Protein AF-A0A810MQ26-F1 (afdb_monomer)

InterPro domains:
  IPR006062 Histidine biosynthesis protein [PF00977] (6-62)
  IPR011060 Ribulose-phosphate binding barrel [SSF51366] (4-62)
  IPR013785 Aldolase-type TIM barrel [G3DSA:3.20.20.70] (1-67)
  IPR050064 Imidazole glycerol phosphate synthase HisA/HisF [PTHR21235] (2-60)

Mean predicted aligned error: 10.33 Å

Foldseek 3Di:
DDDDDAAEEEFEDAPQFTWDDDPPPPTDGPGGPVVVVVVVVVVPHQFYWYWHCNCVVVVHDTDTDGDRPDPPPDPPD

Organism: NCBI:txid338584

Structure (mmCIF, N/CA/C/O backbone):
data_AF-A0A810MQ26-F1
#
_entry.id   AF-A0A810MQ26-F1
#
loop_
_atom_site.group_PDB
_atom_site.id
_atom_site.type_symbol
_atom_site.label_atom_id
_atom_site.label_alt_id
_atom_site.label_comp_id
_atom_site.label_asym_id
_atom_site.label_entity_id
_atom_site.label_seq_id
_atom_site.pdbx_PDB_ins_code
_atom_site.Cartn_x
_atom_site.Cartn_y
_atom_site.Cartn_z
_atom_site.occupancy
_atom_site.B_iso_or_equiv
_atom_site.auth_seq_id
_atom_site.auth_comp_id
_atom_site.auth_asym_id
_atom_site.auth_atom_id
_atom_site.pdbx_PDB_model_num
ATOM 1 N N . MET A 1 1 ? -1.474 6.339 32.269 1.00 55.34 1 MET A N 1
ATOM 2 C CA . MET A 1 1 ? -1.677 6.927 30.930 1.00 55.34 1 MET A CA 1
ATOM 3 C C . MET A 1 1 ? -1.735 5.782 29.939 1.00 55.34 1 MET A C 1
ATOM 5 O O . MET A 1 1 ? -0.728 5.113 29.754 1.00 55.34 1 MET A O 1
ATOM 9 N N . THR A 1 2 ? -2.911 5.482 29.398 1.00 66.06 2 THR A N 1
ATOM 10 C CA . THR A 1 2 ? -3.069 4.483 28.334 1.00 66.06 2 THR A CA 1
ATOM 11 C C . THR A 1 2 ? -2.772 5.152 26.996 1.00 66.06 2 THR A C 1
ATOM 13 O O . THR A 1 2 ? -3.377 6.172 26.676 1.00 66.06 2 THR A O 1
ATOM 16 N N . VAL A 1 3 ? -1.818 4.611 26.241 1.00 81.81 3 VAL A N 1
ATOM 17 C CA . VAL A 1 3 ? -1.541 5.036 24.862 1.00 81.81 3 VAL A CA 1
ATOM 18 C C . VAL A 1 3 ? -2.665 4.535 23.953 1.00 81.81 3 VAL A C 1
ATOM 20 O O . VAL A 1 3 ? -3.095 3.390 24.086 1.00 81.81 3 VAL A O 1
ATOM 23 N N . ALA A 1 4 ? -3.144 5.389 23.046 1.00 83.94 4 ALA A N 1
ATOM 24 C CA . ALA A 1 4 ? -4.095 4.992 22.013 1.00 83.94 4 ALA A CA 1
ATOM 25 C C . ALA A 1 4 ? -3.414 4.074 20.985 1.00 83.94 4 ALA A C 1
ATOM 27 O O . ALA A 1 4 ? -2.271 4.312 20.585 1.00 83.94 4 ALA A O 1
ATOM 28 N N . VAL A 1 5 ? -4.115 3.024 20.561 1.00 87.06 5 VAL A N 1
ATOM 29 C CA . VAL A 1 5 ? -3.662 2.153 19.470 1.00 87.06 5 VAL A CA 1
ATOM 30 C C . VAL A 1 5 ? -3.916 2.877 18.150 1.00 87.06 5 VAL A C 1
ATOM 32 O O . VAL A 1 5 ? -5.027 3.350 17.938 1.00 87.06 5 VAL A O 1
ATOM 35 N N . ARG A 1 6 ? -2.895 2.952 17.286 1.00 91.31 6 ARG A N 1
ATOM 36 C CA . ARG A 1 6 ? -2.988 3.540 15.941 1.00 91.31 6 ARG A CA 1
ATOM 37 C C . ARG A 1 6 ? -2.974 2.456 14.872 1.00 91.31 6 ARG A C 1
ATOM 39 O O . ARG A 1 6 ? -2.194 1.506 14.979 1.00 91.31 6 ARG A O 1
ATOM 46 N N . VAL A 1 7 ? -3.778 2.628 13.831 1.00 90.12 7 VAL A N 1
ATOM 47 C CA . VAL A 1 7 ? -3.789 1.781 12.634 1.00 90.12 7 VAL A CA 1
ATOM 48 C C . VAL A 1 7 ? -3.100 2.531 11.498 1.00 90.12 7 VAL A C 1
ATOM 50 O O . VAL A 1 7 ? -3.594 3.556 11.036 1.00 90.12 7 VAL A O 1
ATOM 53 N N . ILE A 1 8 ? -1.955 2.007 11.050 1.00 92.19 8 ILE A N 1
ATOM 54 C CA . ILE A 1 8 ? -1.094 2.645 10.044 1.00 92.19 8 ILE A CA 1
ATOM 55 C C . ILE A 1 8 ? -0.881 1.674 8.872 1.00 92.19 8 ILE A C 1
ATOM 57 O O . ILE A 1 8 ? -0.051 0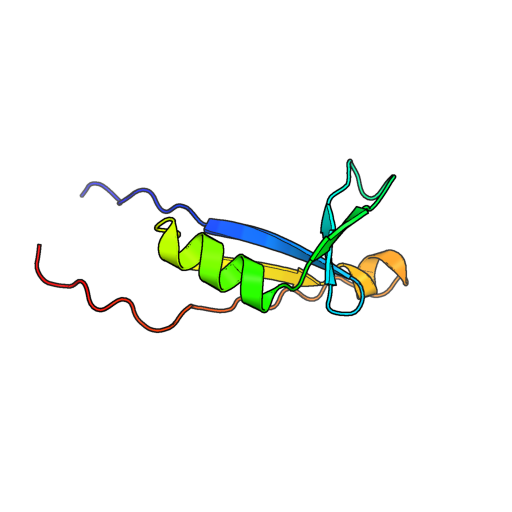.767 8.981 1.00 92.19 8 ILE A O 1
ATOM 61 N N . PRO A 1 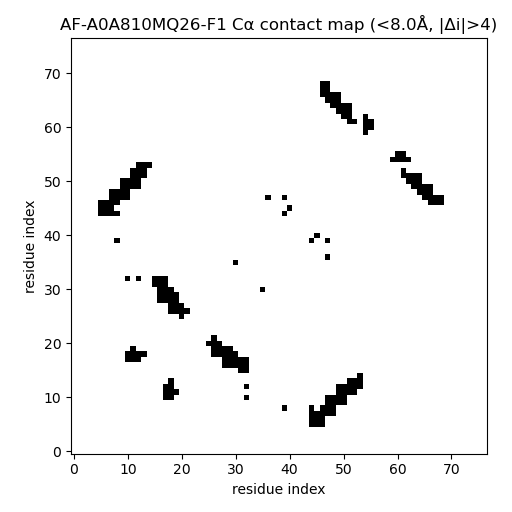9 ? -1.633 1.797 7.762 1.00 90.44 9 PRO A N 1
ATOM 62 C CA . PRO A 1 9 ? -1.431 0.975 6.579 1.00 90.44 9 PRO A CA 1
ATOM 63 C C . PRO A 1 9 ? -0.153 1.383 5.840 1.00 90.44 9 PRO A C 1
ATOM 65 O O . PRO A 1 9 ? 0.129 2.570 5.660 1.00 90.44 9 PRO A O 1
ATOM 68 N N . CYS A 1 10 ? 0.586 0.384 5.359 1.00 90.38 10 CYS A N 1
ATOM 69 C CA . CYS A 1 10 ? 1.744 0.575 4.494 1.00 90.38 10 CYS A CA 1
ATOM 70 C C . CYS A 1 10 ? 1.413 0.151 3.064 1.00 90.38 10 CYS A C 1
ATOM 72 O O . CYS A 1 10 ? 0.897 -0.946 2.847 1.00 90.38 10 CYS A O 1
ATOM 74 N N . LEU A 1 11 ? 1.701 1.028 2.104 1.00 89.31 11 LEU A N 1
ATOM 75 C CA . LEU A 1 11 ? 1.509 0.804 0.677 1.00 89.31 11 LEU A CA 1
ATOM 76 C C . LEU A 1 11 ? 2.872 0.67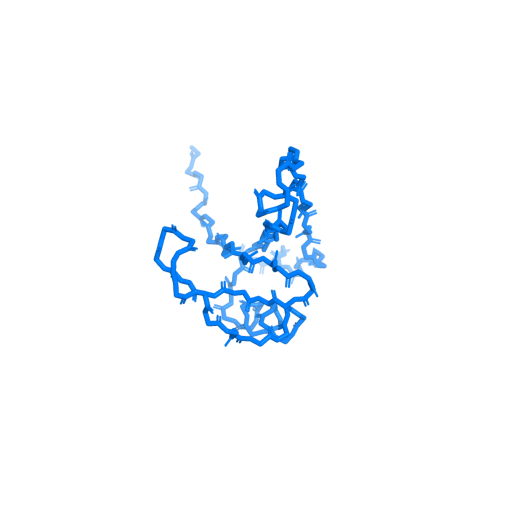1 0.004 1.00 89.31 11 LEU A C 1
ATOM 78 O O . LEU A 1 11 ? 3.652 1.624 -0.012 1.00 89.31 11 LEU A O 1
ATOM 82 N N . ASP A 1 12 ? 3.135 -0.502 -0.564 1.00 88.00 12 ASP A N 1
ATOM 83 C CA . ASP A 1 12 ? 4.333 -0.750 -1.362 1.00 88.00 12 ASP A CA 1
ATOM 84 C C . ASP A 1 12 ? 4.117 -0.173 -2.761 1.00 88.00 12 ASP A C 1
ATOM 86 O O . ASP A 1 12 ? 3.184 -0.566 -3.461 1.00 88.00 12 ASP A O 1
ATOM 90 N N . VAL A 1 13 ? 4.952 0.783 -3.160 1.00 86.81 13 VAL A N 1
ATOM 91 C CA . VAL A 1 13 ? 4.852 1.497 -4.434 1.00 86.81 13 VAL A CA 1
ATOM 92 C C . VAL A 1 13 ? 6.037 1.134 -5.320 1.00 86.81 13 VAL A C 1
ATOM 94 O O . VAL A 1 13 ? 7.185 1.296 -4.917 1.00 86.81 13 VAL A O 1
ATOM 97 N N . ASP A 1 14 ? 5.760 0.675 -6.536 1.00 84.88 14 ASP A N 1
ATOM 98 C CA . ASP A 1 14 ? 6.749 0.429 -7.585 1.00 84.88 14 ASP A CA 1
ATOM 99 C C . ASP A 1 14 ? 6.403 1.278 -8.811 1.00 84.88 14 ASP A C 1
ATOM 101 O O . ASP A 1 14 ? 5.272 1.256 -9.301 1.00 84.88 14 ASP A O 1
ATOM 105 N N . ALA A 1 15 ? 7.358 2.086 -9.275 1.00 83.19 15 ALA A N 1
ATOM 106 C CA . ALA A 1 15 ? 7.207 2.996 -10.412 1.00 83.19 15 ALA A CA 1
ATOM 107 C C . ALA A 1 15 ? 5.932 3.875 -10.363 1.00 83.19 15 ALA A C 1
ATOM 109 O O . ALA A 1 15 ? 5.337 4.193 -11.394 1.00 83.19 15 ALA A O 1
ATOM 110 N N . GLY A 1 16 ? 5.508 4.275 -9.159 1.00 83.75 16 GLY A N 1
ATOM 111 C CA . GLY A 1 16 ? 4.321 5.108 -8.941 1.00 83.75 16 GLY A CA 1
ATOM 112 C C . GLY A 1 16 ? 2.987 4.354 -8.877 1.00 83.75 16 GLY A C 1
ATOM 113 O O . GLY A 1 16 ? 1.948 5.003 -8.786 1.00 83.75 16 GLY A O 1
ATOM 114 N N . ARG A 1 17 ? 2.983 3.015 -8.886 1.00 87.31 17 ARG A N 1
ATOM 115 C CA . ARG A 1 17 ? 1.781 2.198 -8.644 1.00 87.31 17 ARG A CA 1
ATOM 116 C C . ARG A 1 17 ? 1.899 1.385 -7.370 1.00 87.31 17 ARG A C 1
ATOM 118 O O . ARG A 1 17 ? 2.993 0.954 -7.023 1.00 87.31 17 ARG A O 1
ATOM 125 N N . VAL A 1 18 ? 0.780 1.131 -6.696 1.00 87.75 18 VAL A N 1
ATOM 126 C CA . VAL A 1 18 ? 0.785 0.225 -5.544 1.00 87.75 18 VAL A CA 1
ATOM 127 C C . VAL A 1 18 ? 0.869 -1.205 -6.048 1.00 87.75 18 VAL A C 1
ATOM 129 O O . VAL A 1 18 ? 0.060 -1.633 -6.868 1.00 87.75 18 VAL A O 1
ATOM 132 N N . VAL A 1 19 ? 1.823 -1.962 -5.525 1.00 86.25 19 VAL A N 1
ATOM 133 C CA . VAL A 1 19 ? 1.996 -3.376 -5.840 1.00 86.25 19 VAL A CA 1
ATOM 134 C C . VAL A 1 19 ? 1.638 -4.229 -4.633 1.00 86.25 19 VAL A C 1
ATOM 136 O O . VAL A 1 19 ? 1.936 -3.895 -3.490 1.00 86.25 19 VAL A O 1
ATOM 139 N N . LYS A 1 20 ? 0.977 -5.359 -4.881 1.00 83.50 20 LYS A N 1
ATOM 140 C CA . LYS A 1 20 ? 0.724 -6.388 -3.870 1.00 83.50 20 LYS A CA 1
ATOM 141 C C . LYS A 1 20 ? 1.282 -7.715 -4.359 1.00 83.50 20 LYS A C 1
ATOM 143 O O . LYS A 1 20 ? 0.930 -8.178 -5.439 1.00 83.50 20 LYS A O 1
ATOM 148 N N . GLY A 1 21 ? 2.127 -8.338 -3.550 1.00 73.44 21 GLY A N 1
ATOM 149 C CA . GLY A 1 21 ? 2.706 -9.650 -3.825 1.00 73.44 21 GLY A CA 1
ATOM 150 C C . GLY A 1 21 ? 3.186 -10.311 -2.540 1.00 73.44 21 GLY A C 1
ATOM 151 O O . GLY A 1 21 ? 3.101 -9.729 -1.459 1.00 73.44 21 GLY A O 1
ATOM 152 N N . VAL A 1 22 ? 3.682 -11.538 -2.653 1.00 71.38 22 VAL A N 1
ATOM 153 C CA . VAL A 1 22 ? 4.232 -12.279 -1.512 1.00 71.38 22 VAL A CA 1
ATOM 154 C C . VAL A 1 22 ? 5.747 -12.284 -1.654 1.00 71.38 22 VAL A C 1
ATOM 156 O O . VAL A 1 22 ? 6.262 -12.760 -2.658 1.00 71.38 22 VAL A O 1
ATOM 159 N N . ASN A 1 23 ? 6.473 -11.754 -0.666 1.00 67.75 23 ASN A N 1
ATOM 160 C CA . ASN A 1 23 ? 7.944 -11.694 -0.676 1.00 67.75 23 ASN A CA 1
ATOM 161 C C . ASN A 1 23 ? 8.543 -11.087 -1.965 1.00 67.75 23 ASN A C 1
ATOM 163 O O . ASN A 1 23 ? 9.571 -11.561 -2.441 1.00 67.75 23 ASN A O 1
ATOM 167 N N . PHE A 1 24 ? 7.908 -10.058 -2.537 1.00 62.31 24 PHE A N 1
ATOM 168 C CA . PHE A 1 24 ? 8.315 -9.431 -3.809 1.00 62.31 24 PHE A CA 1
ATOM 169 C C . PHE A 1 24 ? 8.248 -10.355 -5.044 1.00 62.31 24 PHE A C 1
ATOM 171 O O . PHE A 1 24 ? 8.799 -10.025 -6.092 1.00 62.31 24 PHE A O 1
ATOM 178 N N . VAL A 1 25 ? 7.547 -11.488 -4.941 1.00 63.91 25 VAL A N 1
ATOM 179 C CA . VAL A 1 25 ? 7.241 -12.410 -6.043 1.00 63.91 25 VAL A CA 1
ATOM 180 C C . VAL A 1 25 ? 5.764 -12.257 -6.427 1.00 63.91 25 VAL A C 1
ATOM 182 O O . VAL A 1 25 ? 4.918 -11.995 -5.567 1.00 63.91 25 VAL A O 1
ATOM 185 N N . ASP A 1 26 ? 5.463 -12.384 -7.723 1.00 70.69 26 ASP A N 1
ATOM 186 C CA . ASP A 1 26 ? 4.123 -12.202 -8.304 1.00 70.69 26 ASP A CA 1
ATOM 187 C C . ASP A 1 26 ? 3.473 -10.857 -7.939 1.00 70.69 26 ASP A C 1
ATOM 189 O O . ASP A 1 26 ? 2.299 -10.795 -7.564 1.00 70.69 26 ASP A O 1
ATOM 193 N N . LEU A 1 27 ? 4.246 -9.768 -8.041 1.00 69.19 27 LEU A N 1
ATOM 194 C CA . LEU A 1 27 ? 3.745 -8.411 -7.828 1.00 69.19 27 LEU A CA 1
ATOM 195 C C . LEU A 1 27 ? 2.596 -8.127 -8.802 1.00 69.19 27 LEU A C 1
ATOM 197 O O . LEU A 1 27 ? 2.783 -8.058 -10.018 1.00 69.19 27 LEU A O 1
ATOM 201 N N . ARG A 1 28 ? 1.393 -7.973 -8.252 1.00 74.25 28 ARG A N 1
ATOM 202 C CA . ARG A 1 28 ? 0.202 -7.553 -8.985 1.00 74.25 28 ARG A CA 1
ATOM 203 C C . ARG A 1 28 ? -0.055 -6.084 -8.726 1.00 74.25 28 ARG A C 1
ATOM 205 O O . ARG A 1 28 ? 0.044 -5.622 -7.589 1.00 74.25 28 ARG A O 1
ATOM 212 N N . ASP A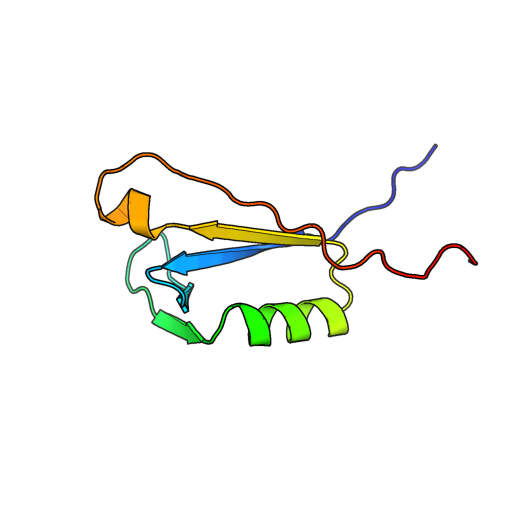 1 29 ? -0.425 -5.385 -9.788 1.00 80.69 29 ASP A N 1
ATOM 213 C CA . ASP A 1 29 ? -0.883 -4.007 -9.704 1.00 80.69 29 ASP A CA 1
ATOM 214 C C . ASP A 1 29 ? -2.164 -3.950 -8.862 1.00 80.69 29 ASP A C 1
ATOM 216 O O . ASP A 1 29 ? -3.158 -4.624 -9.150 1.00 80.69 29 ASP A O 1
ATOM 220 N N . ALA A 1 30 ? -2.099 -3.196 -7.772 1.00 80.44 30 ALA A N 1
ATOM 221 C CA . ALA A 1 30 ? -3.203 -2.961 -6.862 1.00 80.44 30 ALA A CA 1
ATOM 222 C C . ALA A 1 30 ? -3.921 -1.632 -7.133 1.00 80.44 30 ALA A C 1
ATOM 224 O O . ALA A 1 30 ? -4.980 -1.417 -6.541 1.00 80.44 30 ALA A O 1
ATOM 225 N N . GLY A 1 31 ? -3.377 -0.777 -8.006 1.00 84.88 31 GLY A N 1
ATOM 226 C CA . GLY A 1 31 ? -3.966 0.499 -8.401 1.00 84.88 31 GLY A CA 1
ATOM 227 C C . GLY A 1 31 ? -3.153 1.732 -7.998 1.00 84.88 31 GLY A C 1
ATOM 228 O O . GLY A 1 31 ? -1.964 1.664 -7.670 1.00 84.88 31 GLY A O 1
ATOM 229 N N . ASP A 1 32 ? -3.819 2.887 -8.056 1.00 87.69 32 ASP A N 1
ATOM 230 C CA . ASP A 1 32 ? -3.218 4.193 -7.785 1.00 87.69 32 ASP A CA 1
ATOM 231 C C . ASP A 1 32 ? -3.042 4.422 -6.266 1.00 87.69 32 ASP A C 1
ATOM 233 O O . ASP A 1 32 ? -4.012 4.287 -5.506 1.00 87.69 32 ASP A O 1
ATOM 237 N N . PRO A 1 33 ? -1.832 4.788 -5.795 1.00 86.88 33 PRO A N 1
ATOM 238 C CA . PRO A 1 33 ? -1.590 5.114 -4.390 1.00 86.88 33 PRO A CA 1
ATOM 239 C C . PRO A 1 33 ? -2.506 6.211 -3.834 1.00 86.88 33 PRO A C 1
ATOM 241 O O . PRO A 1 33 ? -2.863 6.148 -2.659 1.00 86.88 33 PRO A O 1
ATOM 244 N N . VAL A 1 34 ? -2.916 7.188 -4.645 1.00 88.88 34 VAL A N 1
ATOM 245 C CA . VAL A 1 34 ? -3.783 8.299 -4.221 1.00 88.88 34 VAL A CA 1
ATOM 246 C C . VAL A 1 34 ? -5.207 7.815 -3.954 1.00 88.88 34 VAL A C 1
ATOM 248 O O . VAL A 1 34 ? -5.806 8.165 -2.934 1.00 88.88 34 VAL A O 1
ATOM 251 N N . GLU A 1 35 ? -5.750 6.973 -4.832 1.00 89.38 35 GLU A N 1
ATOM 252 C CA . GLU A 1 35 ? -7.094 6.411 -4.657 1.00 89.38 35 GLU A CA 1
ATOM 253 C C . GLU A 1 35 ? -7.154 5.472 -3.447 1.00 89.38 35 GLU A C 1
ATOM 255 O O . GLU A 1 35 ? -8.092 5.536 -2.645 1.00 89.38 35 GLU A O 1
ATOM 260 N N . LEU A 1 36 ? -6.124 4.638 -3.275 1.00 88.69 36 LEU A N 1
ATOM 261 C CA . LEU A 1 36 ? -5.976 3.764 -2.112 1.00 88.69 36 LEU A CA 1
A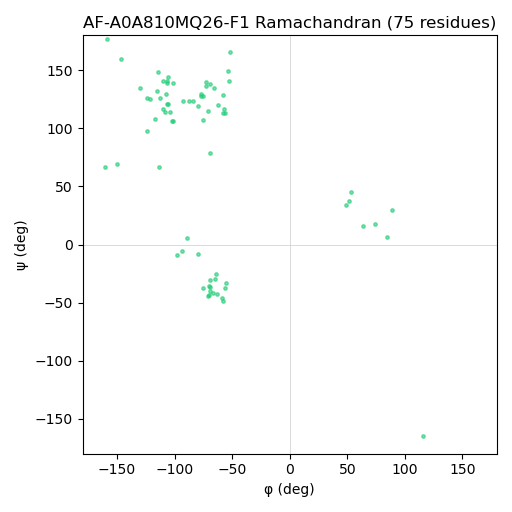TOM 262 C C . LEU A 1 36 ? -5.838 4.569 -0.818 1.00 88.69 36 LEU A C 1
ATOM 264 O O . LEU A 1 36 ? -6.500 4.243 0.166 1.00 88.69 36 LEU A O 1
ATOM 268 N N . ALA A 1 37 ? -5.056 5.648 -0.819 1.00 88.12 37 ALA A N 1
ATOM 269 C CA . ALA A 1 37 ? -4.939 6.537 0.332 1.00 88.12 37 ALA A CA 1
ATOM 270 C C . ALA A 1 37 ? -6.294 7.135 0.735 1.00 88.12 37 ALA A C 1
ATOM 272 O O . ALA 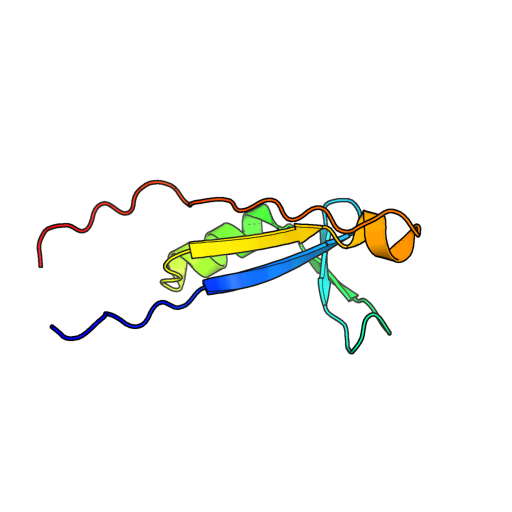A 1 37 ? -6.668 7.068 1.904 1.00 88.12 37 ALA A O 1
ATOM 273 N N . ALA A 1 38 ? -7.076 7.629 -0.229 1.00 89.50 38 ALA A N 1
ATOM 274 C CA . ALA A 1 38 ? -8.420 8.148 0.029 1.00 89.50 38 ALA A CA 1
ATOM 275 C C . ALA A 1 38 ? -9.402 7.064 0.514 1.00 89.50 38 ALA A C 1
ATOM 277 O O . ALA A 1 38 ? -10.355 7.346 1.245 1.00 89.50 38 ALA A O 1
ATOM 278 N N . ALA A 1 39 ? -9.211 5.808 0.103 1.00 90.56 39 ALA A N 1
ATOM 279 C CA . ALA A 1 39 ? -9.989 4.689 0.620 1.00 90.56 39 ALA A CA 1
ATOM 280 C C . ALA A 1 39 ? -9.633 4.369 2.082 1.00 90.56 39 ALA A C 1
ATOM 282 O O . ALA A 1 39 ? -10.541 4.166 2.887 1.00 90.56 39 ALA A O 1
ATOM 283 N N . TYR A 1 40 ? -8.343 4.365 2.433 1.00 90.69 40 TYR A N 1
ATOM 284 C CA . TYR A 1 40 ? -7.878 4.118 3.801 1.00 90.69 40 TYR A CA 1
ATOM 285 C C . TYR A 1 40 ? -8.216 5.258 4.766 1.00 90.69 40 TYR A C 1
ATOM 287 O O . TYR A 1 40 ? -8.611 4.982 5.896 1.00 90.69 40 TYR A O 1
ATOM 295 N N . ASP A 1 41 ? -8.153 6.509 4.311 1.00 90.00 41 ASP A N 1
ATOM 296 C CA . ASP A 1 41 ? -8.609 7.675 5.077 1.00 90.00 41 ASP A CA 1
ATOM 297 C C . ASP A 1 41 ? -10.097 7.537 5.449 1.00 90.00 41 ASP A C 1
ATOM 299 O O . ASP A 1 41 ? -10.472 7.579 6.620 1.00 90.00 41 ASP A O 1
ATOM 303 N N . ARG A 1 42 ? -10.955 7.203 4.472 1.00 90.69 42 ARG A N 1
ATOM 304 C CA . ARG A 1 42 ? -12.383 6.930 4.727 1.00 90.69 42 ARG A CA 1
ATOM 305 C C . ARG A 1 42 ? -12.636 5.706 5.607 1.00 90.69 42 ARG A C 1
ATOM 307 O O . ARG A 1 42 ? -13.687 5.631 6.240 1.00 90.69 42 ARG A O 1
ATOM 314 N N . ALA A 1 43 ? -11.715 4.745 5.628 1.00 90.31 43 ALA A N 1
ATOM 315 C CA . ALA A 1 43 ? -11.791 3.573 6.494 1.00 90.31 43 ALA A CA 1
ATOM 316 C C . ALA A 1 43 ? -11.345 3.861 7.942 1.00 90.31 43 ALA A C 1
ATOM 318 O O . ALA A 1 43 ? -11.532 3.000 8.801 1.00 90.31 43 ALA A O 1
ATOM 319 N N . GLY A 1 44 ? -10.797 5.050 8.222 1.00 89.50 44 GLY A N 1
ATOM 320 C CA . GLY A 1 44 ? -10.353 5.459 9.555 1.00 89.50 44 GLY A CA 1
ATOM 321 C C . GLY A 1 44 ? -8.908 5.082 9.878 1.00 89.50 44 GLY A C 1
ATOM 322 O O . GLY A 1 44 ? -8.601 4.819 11.037 1.00 89.50 44 GLY A O 1
ATOM 323 N N . ALA A 1 45 ? -8.028 5.011 8.874 1.00 89.88 45 ALA A N 1
ATOM 324 C CA . ALA A 1 45 ? -6.592 4.927 9.123 1.00 89.88 45 ALA A CA 1
ATOM 325 C C . ALA A 1 45 ? -6.086 6.226 9.771 1.00 89.88 45 ALA A C 1
ATOM 327 O O . ALA A 1 45 ? -6.415 7.315 9.307 1.00 89.88 45 ALA A O 1
ATOM 328 N N . ASP A 1 46 ? -5.267 6.113 10.817 1.00 89.62 46 ASP A N 1
ATOM 329 C CA . ASP A 1 46 ? -4.721 7.287 11.511 1.00 89.62 46 ASP A CA 1
ATOM 330 C C . ASP A 1 46 ? -3.597 7.945 10.698 1.00 89.62 46 ASP A C 1
ATOM 332 O O . ASP A 1 46 ? -3.459 9.166 10.666 1.00 89.62 46 ASP A O 1
ATOM 336 N N . GLU A 1 47 ? -2.781 7.119 10.038 1.00 90.50 47 GLU A N 1
ATOM 337 C CA . GLU A 1 47 ? -1.633 7.521 9.225 1.00 90.50 47 GLU A CA 1
ATOM 338 C C . GLU A 1 47 ? -1.463 6.552 8.054 1.00 90.50 47 GLU A C 1
ATOM 340 O O . GLU A 1 47 ? -1.928 5.418 8.116 1.00 90.50 47 GLU A O 1
ATOM 345 N N . LEU A 1 48 ? -0.757 6.975 7.006 1.00 90.06 48 LEU A N 1
ATOM 346 C CA . LEU A 1 48 ? -0.436 6.153 5.840 1.00 90.06 48 LEU A CA 1
ATOM 347 C C . LEU A 1 48 ? 1.059 6.232 5.539 1.00 90.06 48 LEU A C 1
ATOM 349 O O . LEU A 1 48 ? 1.646 7.313 5.508 1.00 90.06 48 LEU A O 1
ATOM 353 N N . THR A 1 49 ? 1.682 5.086 5.279 1.00 90.75 49 THR A N 1
ATOM 354 C CA . THR A 1 49 ? 3.101 5.019 4.914 1.00 90.75 49 THR A CA 1
ATOM 355 C C . THR A 1 49 ? 3.264 4.496 3.496 1.00 90.75 49 THR A C 1
ATOM 357 O O . THR A 1 49 ? 2.685 3.470 3.147 1.00 90.75 49 THR A O 1
ATOM 360 N N . PHE A 1 50 ? 4.083 5.167 2.687 1.00 87.12 50 PHE A N 1
ATOM 361 C CA . PHE A 1 50 ? 4.428 4.710 1.343 1.00 87.12 50 PHE A CA 1
ATOM 362 C C . PHE A 1 50 ? 5.858 4.182 1.340 1.00 87.12 50 PHE A C 1
ATOM 364 O O . PHE A 1 50 ? 6.808 4.902 1.667 1.00 87.12 50 PHE A O 1
ATOM 371 N N . LEU A 1 51 ? 6.011 2.915 0.973 1.00 86.56 51 LEU A N 1
ATOM 372 C CA . LEU A 1 51 ? 7.311 2.294 0.794 1.00 86.56 51 LEU A CA 1
ATOM 373 C C . LEU A 1 51 ? 7.615 2.217 -0.698 1.00 86.56 51 LEU A C 1
ATOM 375 O O . LEU A 1 51 ? 7.047 1.393 -1.405 1.00 86.56 51 LEU A O 1
ATOM 379 N N . ASP A 1 52 ? 8.524 3.062 -1.176 1.00 84.50 52 ASP A N 1
ATOM 380 C CA . ASP A 1 52 ? 9.000 2.973 -2.555 1.00 84.50 52 ASP A CA 1
ATOM 381 C C . ASP A 1 52 ? 9.975 1.792 -2.695 1.00 84.50 52 ASP A C 1
ATOM 383 O O . ASP A 1 52 ? 11.113 1.816 -2.207 1.00 84.50 52 ASP A O 1
ATOM 387 N N . VAL A 1 53 ? 9.506 0.731 -3.349 1.00 78.50 53 VAL A N 1
ATOM 388 C CA . VAL A 1 53 ? 10.266 -0.501 -3.590 1.00 78.50 53 VAL A CA 1
ATOM 389 C C . VAL A 1 53 ? 10.984 -0.490 -4.940 1.00 78.50 53 VAL A C 1
ATOM 391 O O . VAL A 1 53 ? 11.837 -1.354 -5.163 1.00 78.50 53 VAL A O 1
ATOM 394 N N . THR A 1 54 ? 10.757 0.534 -5.774 1.00 75.56 54 THR A N 1
ATOM 395 C CA . THR A 1 54 ? 11.398 0.714 -7.092 1.00 75.56 54 THR A CA 1
ATOM 396 C C . THR A 1 54 ? 12.921 0.729 -6.987 1.00 75.56 54 THR A C 1
ATOM 398 O O . THR A 1 54 ? 13.642 0.186 -7.823 1.00 75.56 54 THR A O 1
ATOM 401 N N . ALA A 1 55 ? 13.450 1.338 -5.923 1.00 61.38 55 ALA A N 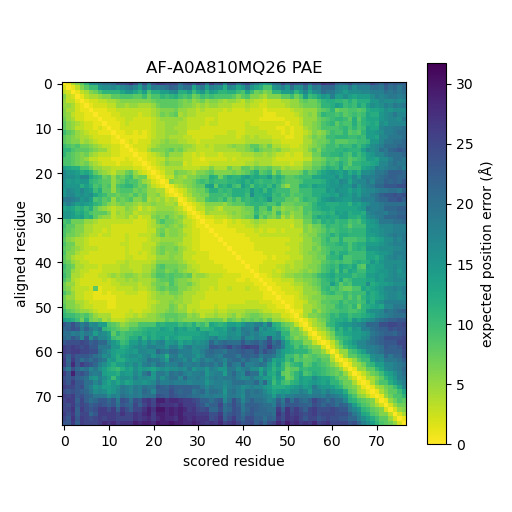1
ATOM 402 C CA . ALA A 1 55 ? 14.887 1.354 -5.677 1.00 61.38 55 ALA A CA 1
ATOM 403 C C . ALA A 1 55 ? 15.412 -0.045 -5.307 1.00 61.38 55 ALA A C 1
ATOM 405 O O . ALA A 1 55 ? 16.461 -0.457 -5.802 1.00 61.38 55 ALA A O 1
ATOM 406 N N . SER A 1 56 ? 14.664 -0.802 -4.496 1.00 58.81 56 SER A N 1
ATOM 407 C CA . SER A 1 56 ? 15.090 -2.123 -4.012 1.00 58.81 56 SER A CA 1
ATOM 408 C C . SER A 1 56 ? 15.093 -3.180 -5.118 1.00 58.81 56 SER A C 1
ATOM 410 O O . SER A 1 56 ? 16.005 -4.004 -5.148 1.00 58.81 56 SER A O 1
ATOM 412 N N . SER A 1 57 ? 14.143 -3.128 -6.056 1.00 58.59 57 SER A N 1
ATOM 413 C CA . SER A 1 57 ? 14.136 -3.979 -7.256 1.00 58.59 57 SER A CA 1
ATOM 414 C C . SER A 1 57 ? 15.266 -3.615 -8.233 1.00 58.59 57 SER A C 1
ATOM 416 O O . SER A 1 57 ? 15.831 -4.493 -8.883 1.00 58.59 57 SER A O 1
ATOM 418 N N . ALA A 1 58 ? 15.670 -2.340 -8.276 1.00 59.72 58 ALA A N 1
ATOM 419 C CA . ALA A 1 58 ? 16.772 -1.836 -9.100 1.00 59.72 58 ALA A CA 1
ATOM 420 C C . ALA A 1 58 ? 18.166 -1.874 -8.424 1.00 59.72 58 ALA A C 1
ATOM 422 O O . ALA A 1 58 ? 19.131 -1.354 -8.991 1.00 59.72 58 ALA A O 1
ATOM 423 N N . GLY A 1 59 ? 18.297 -2.447 -7.219 1.00 57.38 59 GLY A N 1
ATOM 424 C CA . GLY A 1 59 ? 19.571 -2.566 -6.492 1.00 57.38 59 GLY A CA 1
ATOM 425 C C . GLY A 1 59 ? 20.099 -1.269 -5.857 1.00 57.38 59 GLY A C 1
ATOM 426 O O . GLY A 1 59 ? 21.280 -1.180 -5.523 1.00 57.38 59 GLY A O 1
ATOM 427 N N . ARG A 1 60 ? 19.250 -0.251 -5.686 1.00 51.00 60 ARG A N 1
ATOM 428 C CA . ARG A 1 60 ? 19.565 1.032 -5.035 1.00 51.00 60 ARG A CA 1
ATOM 429 C C . ARG A 1 60 ? 18.898 1.055 -3.647 1.00 51.00 60 ARG A C 1
ATOM 431 O O . ARG A 1 60 ? 17.794 0.553 -3.479 1.00 51.00 60 ARG A O 1
ATOM 438 N N . GLY A 1 61 ? 19.580 1.555 -2.615 1.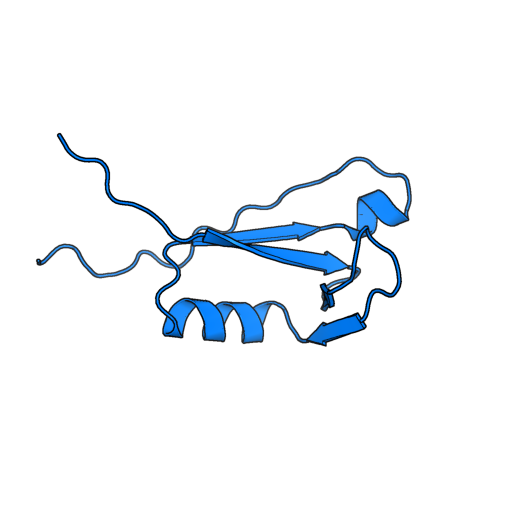00 54.97 61 GLY A N 1
ATOM 439 C CA . GLY A 1 61 ? 19.105 1.477 -1.220 1.00 54.97 61 GLY A CA 1
ATOM 440 C C . GLY A 1 61 ? 17.687 2.039 -0.990 1.00 54.97 61 GLY A C 1
ATOM 441 O O . GLY A 1 61 ? 17.260 2.958 -1.684 1.00 54.97 61 GLY A O 1
ATOM 442 N N . ARG A 1 62 ? 16.968 1.477 -0.004 1.00 47.72 62 ARG A N 1
ATOM 443 C CA . ARG A 1 62 ? 15.581 1.838 0.363 1.00 47.72 62 ARG A CA 1
ATOM 444 C C . ARG A 1 62 ? 15.445 3.320 0.736 1.00 47.72 62 ARG A C 1
ATOM 446 O O . ARG A 1 62 ? 16.149 3.787 1.628 1.00 47.72 62 ARG A O 1
ATOM 453 N N . CYS A 1 63 ? 14.483 4.011 0.123 1.00 44.47 63 CYS A N 1
ATOM 454 C CA . CYS A 1 63 ? 14.070 5.367 0.485 1.00 44.47 63 CYS A CA 1
ATOM 455 C C . CYS A 1 63 ? 12.609 5.328 0.957 1.00 44.47 63 CYS A C 1
ATOM 457 O O . CYS A 1 63 ? 11.703 5.089 0.165 1.00 44.47 63 CYS A O 1
ATOM 459 N N . SER A 1 64 ? 12.369 5.504 2.255 1.00 51.31 64 SER A N 1
ATOM 460 C CA . SER A 1 64 ? 11.017 5.576 2.819 1.00 51.31 64 SER A CA 1
ATOM 461 C C . SER A 1 64 ? 10.559 7.033 2.877 1.00 51.31 64 SER A C 1
ATOM 463 O O . SER A 1 64 ? 11.224 7.844 3.523 1.00 51.31 64 SER A O 1
ATOM 465 N N . THR A 1 65 ? 9.422 7.358 2.257 1.00 55.50 65 THR A N 1
ATOM 466 C CA . THR A 1 65 ? 8.783 8.677 2.389 1.00 55.50 65 THR A CA 1
ATOM 467 C C . THR A 1 65 ? 7.516 8.531 3.226 1.00 55.50 65 THR A C 1
ATOM 469 O O . THR A 1 65 ? 6.559 7.881 2.812 1.00 55.50 65 THR A O 1
ATOM 472 N N . SER A 1 66 ? 7.496 9.130 4.416 1.00 49.16 66 SER A N 1
ATOM 473 C CA . SER A 1 66 ? 6.307 9.143 5.275 1.00 49.16 66 SER A CA 1
ATOM 474 C C . SER A 1 66 ? 5.416 10.331 4.917 1.00 49.16 66 SER A C 1
ATOM 476 O O . SER A 1 66 ? 5.871 11.474 4.973 1.00 49.16 66 SER A O 1
ATOM 478 N N . TYR A 1 67 ? 4.150 10.080 4.573 1.00 50.62 67 TYR A N 1
ATOM 479 C CA . TYR A 1 67 ? 3.146 11.126 4.382 1.00 50.62 67 TYR A CA 1
ATOM 480 C C . TYR A 1 67 ? 2.259 11.190 5.627 1.00 50.62 67 TYR A C 1
ATOM 482 O O . TYR A 1 67 ? 1.424 10.319 5.856 1.00 50.62 67 TYR A O 1
ATOM 490 N N . ALA A 1 68 ? 2.441 12.222 6.449 1.00 51.84 68 ALA A N 1
ATOM 491 C CA . ALA A 1 68 ? 1.445 12.552 7.457 1.00 51.84 68 ALA A CA 1
ATOM 492 C C . ALA A 1 68 ? 0.231 13.116 6.707 1.00 51.84 68 ALA A C 1
ATOM 494 O O . ALA A 1 68 ? 0.354 14.143 6.037 1.00 51.84 68 ALA A O 1
ATOM 495 N N . GLY A 1 69 ? -0.906 12.418 6.759 1.00 46.28 69 GLY A N 1
ATOM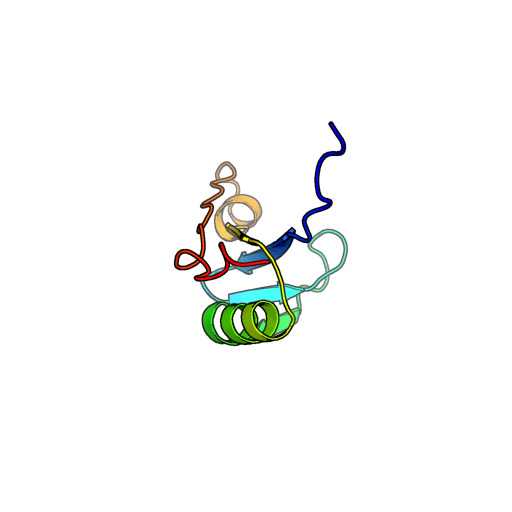 496 C CA . GLY A 1 69 ? -2.162 12.895 6.178 1.00 46.28 69 GLY A CA 1
ATOM 497 C C . GLY A 1 69 ? -2.518 14.314 6.652 1.00 46.28 69 GLY A C 1
ATOM 498 O O . GLY A 1 69 ? -1.929 14.817 7.617 1.00 46.28 69 GLY A O 1
ATOM 499 N N . PRO A 1 70 ? -3.471 15.000 5.994 1.00 49.44 70 PRO A N 1
ATOM 500 C CA . PRO A 1 70 ? -3.945 16.293 6.479 1.00 49.44 70 PRO A CA 1
ATOM 501 C C . PRO A 1 70 ? -4.366 16.164 7.954 1.00 49.44 70 PRO A C 1
ATOM 503 O O . PRO A 1 70 ? -4.938 15.139 8.323 1.00 49.44 70 PRO A O 1
ATOM 506 N N . PRO A 1 71 ? -4.088 17.165 8.814 1.00 49.31 71 PRO A N 1
ATOM 507 C CA . PRO A 1 71 ? -4.376 17.068 10.239 1.00 49.31 71 PRO A CA 1
ATOM 508 C C . PRO A 1 71 ? -5.862 16.767 10.431 1.00 49.31 71 PRO A C 1
ATOM 510 O O . PRO A 1 71 ? -6.721 17.593 10.102 1.00 49.31 71 PRO A O 1
ATOM 513 N N . SER A 1 72 ? -6.163 15.571 10.937 1.00 53.44 72 SER A N 1
ATOM 514 C CA . SER A 1 72 ? -7.519 15.167 11.266 1.00 53.44 72 SER A CA 1
ATOM 515 C C . SER A 1 72 ? -8.090 16.178 12.262 1.00 53.44 72 SER A C 1
ATOM 517 O O . SER A 1 72 ? -7.589 16.387 13.369 1.00 53.44 72 SER A O 1
ATOM 519 N N . ARG A 1 73 ? -9.147 16.883 11.846 1.00 52.91 73 ARG A N 1
ATOM 520 C CA . ARG A 1 73 ? -9.970 17.707 12.736 1.00 52.91 73 ARG A CA 1
ATOM 521 C C . ARG A 1 73 ? -10.747 16.778 13.668 1.00 52.91 73 ARG A C 1
ATOM 523 O O . ARG A 1 73 ? -11.931 16.543 13.458 1.00 52.91 73 ARG A O 1
ATOM 530 N N . SER A 1 74 ? -10.109 16.262 14.709 1.00 52.09 74 SER A N 1
ATOM 531 C CA . SER A 1 74 ? -10.824 15.602 15.803 1.00 52.09 74 SER A CA 1
ATOM 532 C C . SER A 1 74 ? -10.083 15.752 17.127 1.00 52.09 74 SER A C 1
ATOM 534 O O . SER A 1 74 ? -9.582 14.791 17.698 1.00 52.09 74 SER A O 1
ATOM 536 N N . SER A 1 75 ? -10.056 16.980 17.645 1.00 48.91 75 SER A N 1
ATOM 537 C CA . SER A 1 75 ? -9.833 17.251 19.068 1.00 48.91 75 SER A CA 1
ATOM 538 C C . SER A 1 75 ? -11.111 17.847 19.669 1.00 48.91 75 SER A C 1
ATOM 540 O O . SER A 1 75 ? -11.178 19.029 20.005 1.00 48.91 75 SER A O 1
ATOM 542 N N . SER A 1 76 ? -12.161 17.031 19.726 1.00 47.38 76 SER A N 1
ATOM 543 C CA . SER A 1 76 ? -13.344 17.257 20.562 1.00 47.38 76 SER A CA 1
ATOM 544 C C . SER A 1 76 ? -14.106 15.945 20.751 1.00 47.38 76 SER A C 1
ATOM 546 O O . SER A 1 76 ? -15.209 15.777 20.236 1.00 47.38 76 SER A O 1
ATOM 548 N N . ARG A 1 77 ? -13.500 14.992 21.462 1.00 45.06 77 ARG A N 1
ATOM 549 C CA . ARG A 1 77 ? -14.173 13.884 22.155 1.00 45.06 77 ARG A CA 1
ATOM 550 C C . ARG A 1 77 ? -13.226 13.283 23.180 1.00 45.06 77 ARG A C 1
ATOM 552 O O . ARG A 1 77 ? -12.013 13.246 22.882 1.00 45.06 77 ARG A O 1
#

Radius of gyration: 14.63 Å; Cα contacts (8 Å, |Δi|>4): 105; chains: 1; bounding box: 34×30×41 Å

Secondary structure (DSSP, 8-state):
-PPPP----EEEEETTEEEEEETTEEEEEEE-HHHHHHHHHHTT-S-EEEEE-HHHHTTS--EEEEE--S-------

Solvent-accessible surface area (backbone atoms only — not comparable to full-atom values): 4862 Å² total; per-residue (Å²): 135,85,80,81,88,78,51,68,56,74,43,42,25,43,90,81,29,24,44,48,54,60,95,84,41,79,66,37,83,72,45,54,54,67,63,52,49,57,51,39,51,76,71,65,42,74,39,47,36,43,38,43,43,46,35,55,80,71,77,38,79,80,56,77,53,78,49,80,61,80,83,77,94,71,93,82,129

Sequence (77 aa):
MTVAVRVIPCLDVDAGRVVKGVNFVDLRDAGDPVELAAAYDRAGADELTFLDVTASSAGRGRCSTSYAGPPSRSSSR

pLDDT: mean 74.15, std 16.36, range [44.47, 92.19]

Nearest PDB structures (foldseek):
  4evz-assembly2_B  TM=8.765E-01  e=9.749E-06  synthetic construct
  1gpw-assembly2_C  TM=9.013E-01  e=1.259E-04  Thermotoga maritima
  6c7h-assembly1_A  TM=7.527E-01  e=1.251E-03  synthetic construct
  6ct3-assembly1_A  TM=7.814E-01  e=1.627E-03  synthetic construct
  2rkx-assembly1_A  TM=7.304E-01  e=1.524E-03  unclassified